Protein AF-A0A0S7YL04-F1 (afdb_monomer_lite)

Foldseek 3Di:
DDFDFDDDPPQDTDTDPDPDPVAFKDKDFDAWDKDDGDPKIKIWGRKMWIKHDHDAQAKIWIWIWTKIAIVVVPGIKTKGFPFTFIDGRVPPADTAFTWMWIADPQRWIWIWTHHPDFKIWTFTDGNNPPDGPDIDIDGPVVVVVVVVVD

Sequence (150 aa):
LDATVDALATGTVVTTITTEVSTGGGGTASRLLHFEEGYDFIQLTLFTLVFEETTPGGAFALSAQGTLESSLIGGTVTFLTTVPITGTDFDNNDPSAGQLRITGAANATILLVATPPNSVELQVDLDGDGNGDVTIPTTWAELQAAADIL

Radius of gyration: 16.56 Å; chains: 1; bounding box: 42×29×40 Å

Secondary structure (DSSP, 8-state):
-EEEEEE-SSS-EEEEEE---SSS-EEEEEEEEEEEETTEEEEEEEEEEEEEESSTTSEEEEEEEEEEEETTTTEEEEEEEEEEEEEE-TTTS---EEEEEEE-GGG-EEEEEEETTTEEEEEEESS-SSS--EEEEEEHHHHHHHHTT-

Structure (mmCIF, N/CA/C/O backbone):
data_AF-A0A0S7YL04-F1
#
_entry.id   AF-A0A0S7YL04-F1
#
loop_
_atom_site.group_PDB
_atom_site.id
_atom_site.type_symbol
_atom_site.label_atom_id
_atom_site.label_alt_id
_atom_site.label_comp_id
_atom_site.label_asym_id
_atom_site.label_entity_id
_atom_site.label_seq_id
_atom_site.pdbx_PDB_ins_code
_atom_site.Cartn_x
_atom_site.Cartn_y
_atom_site.Cartn_z
_atom_site.occupancy
_atom_site.B_iso_or_equiv
_atom_site.auth_seq_id
_atom_site.auth_comp_id
_atom_site.auth_asym_id
_atom_site.auth_atom_id
_atom_site.pdbx_PDB_model_num
ATOM 1 N N . LEU A 1 1 ? 16.682 -13.293 14.193 1.00 42.00 1 LEU A N 1
ATOM 2 C CA . LEU A 1 1 ? 15.707 -12.201 14.368 1.00 42.00 1 LEU A CA 1
ATOM 3 C C . LEU A 1 1 ? 16.256 -11.387 15.511 1.00 42.00 1 LEU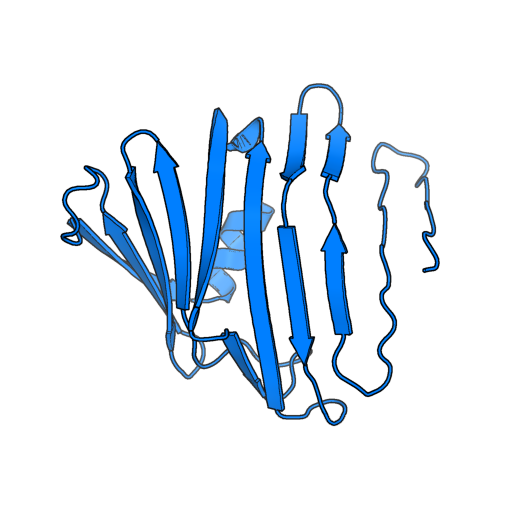 A C 1
ATOM 5 O O . LEU A 1 1 ? 16.030 -11.745 16.662 1.00 42.00 1 LEU A O 1
ATOM 9 N N . ASP A 1 2 ? 17.082 -10.409 15.176 1.00 37.69 2 ASP A N 1
ATOM 10 C CA . ASP A 1 2 ? 17.697 -9.559 16.183 1.00 37.69 2 ASP A CA 1
ATOM 11 C C . ASP A 1 2 ? 16.785 -8.349 16.333 1.00 37.69 2 ASP A C 1
ATOM 13 O O . ASP A 1 2 ? 16.627 -7.544 15.419 1.00 37.69 2 ASP A O 1
ATOM 17 N N . ALA A 1 3 ? 16.078 -8.308 17.458 1.00 39.53 3 ALA A N 1
ATOM 18 C CA . ALA A 1 3 ? 15.296 -7.154 17.857 1.00 39.53 3 ALA A CA 1
ATOM 19 C C . ALA A 1 3 ? 16.180 -6.322 18.784 1.00 39.53 3 ALA A C 1
ATOM 21 O O . ALA A 1 3 ? 16.415 -6.707 19.932 1.00 39.53 3 ALA A O 1
ATOM 22 N N . THR A 1 4 ? 16.690 -5.204 18.277 1.00 41.97 4 THR A N 1
ATOM 23 C CA . THR A 1 4 ? 17.397 -4.228 19.105 1.00 41.97 4 THR A CA 1
ATOM 24 C C . THR A 1 4 ? 16.386 -3.181 19.543 1.00 41.97 4 THR A C 1
ATOM 26 O O . THR A 1 4 ? 15.779 -2.510 18.712 1.00 41.97 4 THR A O 1
ATOM 29 N N . VAL A 1 5 ? 16.177 -3.075 20.854 1.00 46.16 5 VAL A N 1
ATOM 30 C CA . VAL A 1 5 ? 15.382 -2.003 21.456 1.00 46.16 5 VAL A CA 1
ATOM 31 C C . VAL A 1 5 ? 16.361 -0.912 21.871 1.00 46.16 5 VAL A C 1
ATOM 33 O O . VAL A 1 5 ? 17.055 -1.075 22.875 1.00 46.16 5 VAL A O 1
ATOM 36 N N . ASP A 1 6 ? 16.452 0.166 21.089 1.00 48.97 6 ASP A N 1
ATOM 37 C CA . ASP A 1 6 ? 17.202 1.354 21.499 1.00 48.97 6 ASP A CA 1
ATOM 38 C C . ASP A 1 6 ? 16.237 2.323 22.185 1.00 48.97 6 ASP A C 1
ATOM 40 O O . ASP A 1 6 ? 15.361 2.927 21.562 1.00 48.97 6 ASP A O 1
ATOM 44 N N . ALA A 1 7 ? 16.342 2.406 23.508 1.00 40.25 7 ALA A N 1
ATOM 45 C CA . ALA A 1 7 ? 15.616 3.392 24.287 1.00 40.25 7 ALA A CA 1
ATOM 46 C C . ALA A 1 7 ? 16.430 4.690 24.266 1.00 40.25 7 ALA A C 1
ATOM 48 O O . ALA A 1 7 ? 17.260 4.930 25.148 1.00 40.25 7 ALA A O 1
ATOM 49 N N . LEU A 1 8 ? 16.200 5.536 23.259 1.00 44.62 8 LEU A N 1
ATOM 50 C CA . LEU A 1 8 ? 16.733 6.893 23.282 1.00 44.62 8 LEU A CA 1
ATOM 51 C C . LEU A 1 8 ? 16.123 7.627 24.482 1.00 44.62 8 LEU A C 1
ATOM 53 O O . LEU A 1 8 ? 14.928 7.532 24.753 1.00 44.62 8 LEU A O 1
ATOM 57 N N . ALA A 1 9 ? 16.965 8.348 25.226 1.00 45.19 9 ALA A N 1
ATOM 58 C CA . ALA A 1 9 ? 16.674 8.922 26.546 1.00 45.19 9 ALA A CA 1
ATOM 59 C C . ALA A 1 9 ? 15.576 10.014 26.581 1.00 45.19 9 ALA A C 1
ATOM 61 O O . ALA A 1 9 ? 15.435 10.719 27.580 1.00 45.19 9 ALA A O 1
ATOM 62 N N . THR A 1 10 ? 14.775 10.139 25.526 1.00 48.25 10 THR A N 1
ATOM 63 C CA . THR A 1 10 ? 13.595 10.995 25.424 1.00 48.25 10 THR A CA 1
ATOM 64 C C . THR A 1 10 ? 12.559 10.322 24.516 1.00 48.25 10 THR A C 1
ATOM 66 O O . THR A 1 10 ? 12.581 10.506 23.305 1.00 48.25 10 THR A O 1
ATOM 69 N N . GLY A 1 11 ? 11.658 9.542 25.115 1.00 46.53 11 GLY A N 1
ATOM 70 C CA . GLY A 1 11 ? 10.303 9.281 24.604 1.00 46.53 11 GLY A CA 1
ATOM 71 C C . GLY A 1 11 ? 10.114 8.231 23.508 1.00 46.53 11 GLY A C 1
ATOM 72 O O . GLY A 1 11 ? 9.119 7.520 23.559 1.00 46.53 11 GLY A O 1
ATOM 73 N N . THR A 1 12 ? 11.040 8.069 22.565 1.00 40.28 12 THR A N 1
ATOM 74 C CA . THR A 1 12 ? 10.796 7.213 21.391 1.00 40.28 12 THR A CA 1
ATOM 75 C C . THR A 1 12 ? 11.486 5.857 21.528 1.00 40.28 12 THR A C 1
ATOM 77 O O . THR A 1 12 ? 12.715 5.770 21.544 1.00 40.28 12 THR A O 1
ATOM 80 N N . VAL A 1 13 ? 10.698 4.780 21.602 1.00 43.34 13 VAL A N 1
ATOM 81 C CA . VAL A 1 13 ? 11.209 3.409 21.466 1.00 43.34 13 VAL A CA 1
ATOM 82 C C . VAL A 1 13 ? 11.212 3.042 19.986 1.00 43.34 13 VAL A C 1
ATOM 84 O O . VAL A 1 13 ? 10.188 2.657 19.424 1.00 43.34 13 VAL A O 1
ATOM 87 N N . VAL A 1 14 ? 12.377 3.139 19.347 1.00 45.00 14 VAL A N 1
ATOM 88 C CA . VAL A 1 14 ? 12.563 2.642 17.980 1.00 45.00 14 VAL A CA 1
ATOM 89 C C . VAL A 1 14 ? 12.815 1.139 18.067 1.00 45.00 14 VAL A C 1
ATOM 91 O O . VAL A 1 14 ? 13.882 0.698 18.493 1.00 45.00 14 VAL A O 1
ATOM 94 N N . THR A 1 15 ? 11.818 0.334 17.694 1.00 43.88 15 THR A N 1
ATOM 95 C CA . THR A 1 15 ? 12.028 -1.107 17.495 1.00 43.88 15 THR A CA 1
ATOM 96 C C . THR A 1 15 ? 12.376 -1.341 16.035 1.00 43.88 15 THR A C 1
ATOM 98 O O . THR A 1 15 ? 11.494 -1.447 15.183 1.00 43.88 15 THR A O 1
ATOM 101 N N . THR A 1 16 ? 13.668 -1.446 15.746 1.00 44.47 16 THR A N 1
ATOM 102 C CA . THR A 1 16 ? 14.129 -1.893 14.432 1.00 44.47 16 THR A CA 1
ATOM 103 C C . THR A 1 16 ? 14.043 -3.416 14.396 1.00 44.47 16 THR A C 1
ATOM 105 O O . THR A 1 16 ? 14.873 -4.113 14.981 1.00 44.47 16 THR A O 1
ATOM 108 N N . ILE A 1 17 ? 13.017 -3.957 13.732 1.00 47.78 17 ILE A N 1
ATOM 109 C CA . ILE A 1 17 ? 13.002 -5.374 13.353 1.00 47.78 17 ILE A CA 1
ATOM 110 C C . ILE A 1 17 ? 13.818 -5.483 12.071 1.00 47.78 17 ILE A C 1
ATOM 112 O O . ILE A 1 17 ? 13.287 -5.377 10.967 1.00 47.78 17 ILE A O 1
ATOM 116 N N . THR A 1 18 ? 15.126 -5.672 12.215 1.00 42.75 18 THR A N 1
ATOM 117 C CA . THR A 1 18 ? 15.991 -5.916 11.065 1.00 42.75 18 THR A CA 1
ATOM 118 C C . THR A 1 18 ? 15.847 -7.380 10.658 1.00 42.75 18 THR A C 1
ATOM 120 O O . THR A 1 18 ? 16.424 -8.282 11.269 1.00 42.75 18 THR A O 1
ATOM 123 N N . THR A 1 19 ? 15.076 -7.652 9.606 1.00 45.41 19 THR A N 1
ATOM 124 C CA . THR A 1 19 ? 15.350 -8.829 8.777 1.00 45.41 19 THR A CA 1
ATOM 125 C C . THR A 1 19 ? 16.495 -8.453 7.854 1.00 45.41 19 THR A C 1
ATOM 127 O O . THR A 1 19 ? 16.263 -7.949 6.760 1.00 45.41 19 THR A O 1
ATOM 130 N N . GLU A 1 20 ? 17.738 -8.628 8.310 1.00 39.91 20 GLU A N 1
ATOM 131 C CA . GLU A 1 20 ? 18.881 -8.526 7.405 1.00 39.91 20 GLU A CA 1
ATOM 132 C C . GLU A 1 20 ? 18.706 -9.589 6.321 1.00 39.91 20 GLU A C 1
ATOM 134 O O . GLU A 1 20 ? 18.839 -10.786 6.585 1.00 39.91 20 GLU A O 1
ATOM 139 N N . VAL A 1 21 ? 18.412 -9.164 5.095 1.00 46.09 21 VAL A N 1
ATOM 140 C CA . VAL A 1 21 ? 18.646 -10.001 3.925 1.00 46.09 21 VAL A CA 1
ATOM 141 C C . VAL A 1 21 ? 19.659 -9.281 3.055 1.00 46.09 21 VAL A C 1
ATOM 143 O O . VAL A 1 21 ? 19.340 -8.586 2.105 1.00 46.09 21 VAL A O 1
ATOM 146 N N . SER A 1 22 ? 20.926 -9.423 3.454 1.00 46.84 22 SER A N 1
ATOM 147 C CA . SER A 1 22 ? 22.096 -8.827 2.795 1.00 46.84 22 SER A CA 1
ATOM 148 C C . SER A 1 22 ? 22.212 -9.204 1.309 1.00 46.84 22 SER A C 1
ATOM 150 O O . SER A 1 22 ? 22.930 -8.535 0.575 1.00 46.84 22 SER A O 1
ATOM 152 N N . THR A 1 23 ? 21.547 -10.278 0.880 1.00 43.78 23 THR A N 1
ATOM 153 C CA . THR A 1 23 ? 21.156 -10.614 -0.498 1.00 43.78 23 THR A CA 1
ATOM 154 C C . THR A 1 23 ? 20.190 -11.799 -0.412 1.00 43.78 23 THR A C 1
ATOM 156 O O . THR A 1 23 ? 20.505 -12.804 0.229 1.00 43.78 23 THR A O 1
ATOM 159 N N . GLY A 1 24 ? 19.008 -11.691 -1.018 1.00 51.06 24 GLY A N 1
ATOM 160 C CA . GLY A 1 24 ? 17.965 -12.720 -0.968 1.00 51.06 24 GLY A CA 1
ATOM 161 C C . GLY A 1 24 ? 16.602 -12.136 -0.602 1.00 51.06 24 GLY A C 1
ATOM 162 O O . GLY A 1 24 ? 16.506 -11.127 0.083 1.00 51.06 24 GLY A O 1
ATOM 163 N N . GLY A 1 25 ? 15.525 -12.751 -1.077 1.00 56.25 25 GLY A N 1
ATOM 164 C CA . GLY A 1 25 ? 14.184 -12.368 -0.645 1.00 56.25 25 GLY A CA 1
ATOM 165 C C . GLY A 1 25 ? 13.951 -12.692 0.831 1.00 56.25 25 GLY A C 1
ATOM 166 O O . GLY A 1 25 ? 14.430 -13.708 1.341 1.00 56.25 25 GLY A O 1
ATOM 167 N N . GLY A 1 26 ? 13.202 -11.830 1.511 1.00 59.72 26 GLY A N 1
ATOM 168 C CA . GLY A 1 26 ? 12.771 -11.981 2.892 1.00 59.72 26 GLY A CA 1
ATOM 169 C C . GLY A 1 26 ? 11.267 -11.792 3.012 1.00 59.72 26 GLY A C 1
ATOM 170 O O . GLY A 1 26 ? 10.699 -10.847 2.474 1.00 59.72 26 GLY A O 1
ATOM 171 N N . GLY A 1 27 ? 10.609 -12.687 3.742 1.00 58.16 27 GLY A N 1
ATOM 172 C CA . GLY A 1 27 ? 9.197 -12.562 4.083 1.00 58.16 27 GLY A CA 1
ATOM 173 C C . GLY A 1 27 ? 9.008 -12.643 5.590 1.00 58.16 27 GLY A C 1
ATOM 174 O O . GLY A 1 27 ? 9.549 -13.544 6.229 1.00 58.16 27 GLY A O 1
ATOM 175 N N . THR A 1 28 ? 8.219 -11.737 6.158 1.00 64.00 28 THR A N 1
ATOM 176 C CA . THR A 1 28 ? 7.748 -11.835 7.541 1.00 64.00 28 THR A CA 1
ATOM 177 C C . THR A 1 28 ? 6.236 -11.941 7.537 1.00 64.00 28 THR A C 1
ATOM 179 O O . THR A 1 28 ? 5.542 -11.041 7.070 1.00 64.00 28 THR A O 1
ATOM 182 N N . ALA A 1 29 ? 5.725 -13.031 8.101 1.00 61.09 29 ALA A N 1
ATOM 183 C CA . ALA A 1 29 ? 4.331 -13.146 8.499 1.00 61.09 29 ALA A CA 1
ATOM 184 C C . ALA A 1 29 ? 4.272 -13.109 10.027 1.00 61.09 29 ALA A C 1
ATOM 186 O O . ALA A 1 29 ? 4.950 -13.890 10.697 1.00 61.09 29 ALA A O 1
ATOM 187 N N . SER A 1 30 ? 3.483 -12.198 10.591 1.00 72.94 30 SER A N 1
ATOM 188 C CA . SER A 1 30 ? 3.301 -12.104 12.039 1.00 72.94 30 SER A CA 1
ATOM 189 C C . SER A 1 30 ? 1.861 -11.747 12.386 1.00 72.94 30 SER A C 1
ATOM 191 O O . SER A 1 30 ? 1.080 -11.244 11.578 1.00 72.94 30 SER A O 1
ATOM 193 N N . ARG A 1 31 ? 1.482 -12.083 13.619 1.00 71.44 31 ARG A N 1
ATOM 194 C CA . ARG A 1 31 ? 0.110 -11.950 14.106 1.00 71.44 31 ARG A CA 1
ATOM 195 C C . ARG A 1 31 ? -0.179 -10.567 14.679 1.00 71.44 31 ARG A C 1
ATOM 197 O O . ARG A 1 31 ? -1.321 -10.130 14.585 1.00 71.44 31 ARG A O 1
ATOM 204 N N . LEU A 1 32 ? 0.820 -9.924 15.280 1.00 80.88 32 LEU A N 1
ATOM 205 C CA . LEU A 1 32 ? 0.687 -8.639 15.959 1.00 80.88 32 LEU A CA 1
ATOM 206 C C . LEU A 1 32 ? 2.031 -7.907 15.950 1.00 80.88 32 LEU A C 1
ATOM 208 O O . LEU A 1 32 ? 3.057 -8.491 16.298 1.00 80.88 32 LEU A O 1
ATOM 212 N N . LEU A 1 33 ? 1.994 -6.632 15.596 1.00 83.00 33 LEU A N 1
ATOM 213 C CA . LEU A 1 33 ? 3.033 -5.642 15.828 1.00 83.00 33 LEU A CA 1
ATOM 214 C C . LEU A 1 33 ? 2.323 -4.412 16.394 1.00 83.00 33 LEU A C 1
ATOM 216 O O . LEU A 1 33 ? 1.340 -3.968 15.812 1.00 83.00 33 LEU A O 1
ATOM 220 N N . HIS A 1 34 ? 2.756 -3.910 17.543 1.00 81.62 34 HIS A N 1
ATOM 221 C CA . HIS A 1 34 ? 2.069 -2.831 18.247 1.00 81.62 34 HIS A CA 1
ATOM 222 C C . HIS A 1 34 ? 3.093 -1.817 18.746 1.00 81.62 34 HIS A C 1
ATOM 224 O O . HIS A 1 34 ? 4.074 -2.199 19.386 1.00 81.62 34 HIS A O 1
ATOM 230 N N . PHE A 1 35 ? 2.840 -0.552 18.443 1.00 80.44 35 PHE A N 1
ATOM 231 C CA . PHE A 1 35 ? 3.590 0.603 18.909 1.00 80.44 35 PHE A CA 1
ATOM 232 C C . PHE A 1 35 ? 2.620 1.541 19.620 1.00 80.44 35 PHE A C 1
ATOM 234 O O . PHE A 1 35 ? 1.515 1.767 19.129 1.00 80.44 35 PHE A O 1
ATOM 241 N N . GLU A 1 36 ? 3.042 2.082 20.755 1.00 81.50 36 GLU A N 1
ATOM 242 C CA . GLU A 1 36 ? 2.246 2.987 21.580 1.00 81.50 36 GLU A CA 1
ATOM 243 C C . GLU A 1 36 ? 3.152 4.104 22.106 1.00 81.50 36 GLU A C 1
ATOM 245 O O . GLU A 1 36 ? 4.243 3.836 22.617 1.00 81.50 36 GLU A O 1
ATOM 250 N N . GLU A 1 37 ? 2.693 5.346 21.988 1.00 77.00 37 GLU A N 1
ATOM 251 C CA . GLU A 1 37 ? 3.280 6.519 22.625 1.00 77.00 37 GLU A CA 1
ATOM 252 C C . GLU A 1 37 ? 2.166 7.327 23.304 1.00 77.00 37 GLU A C 1
ATOM 254 O O . GLU A 1 37 ? 1.333 7.969 22.666 1.00 77.00 37 GLU A O 1
ATOM 259 N N . GLY A 1 38 ? 2.129 7.301 24.637 1.00 82.88 38 GLY A N 1
ATOM 260 C CA . GLY A 1 38 ? 1.077 7.988 25.385 1.00 82.88 38 GLY A CA 1
ATOM 261 C C . GLY A 1 38 ? -0.303 7.376 25.128 1.00 82.88 38 GLY A C 1
ATOM 262 O O . GLY A 1 38 ? -0.564 6.273 25.588 1.00 82.88 38 GLY A O 1
ATOM 263 N N . TYR A 1 39 ? -1.193 8.119 24.462 1.00 80.06 39 TYR A N 1
ATOM 264 C CA . TYR A 1 39 ? -2.513 7.625 24.028 1.00 80.06 39 TYR A CA 1
ATOM 265 C C . TYR A 1 39 ? -2.550 7.258 22.543 1.00 80.06 39 TYR A C 1
ATOM 267 O O . TYR A 1 39 ? -3.562 6.734 22.071 1.00 80.06 39 TYR A O 1
ATOM 275 N N . ASP A 1 40 ? -1.477 7.560 21.814 1.00 84.12 40 ASP A N 1
ATOM 276 C CA . ASP A 1 40 ? -1.385 7.270 20.400 1.00 84.12 40 ASP A CA 1
ATOM 277 C C . ASP A 1 40 ? -0.827 5.880 20.176 1.00 84.12 40 ASP A C 1
ATOM 279 O O . ASP A 1 40 ? 0.092 5.433 20.863 1.00 84.12 40 ASP A O 1
ATOM 283 N N . PHE A 1 41 ? -1.407 5.178 19.210 1.00 83.75 41 PHE A N 1
ATOM 284 C CA . PHE A 1 41 ? -0.980 3.828 18.899 1.00 83.75 41 PHE A CA 1
ATOM 285 C C . PHE A 1 41 ? -1.091 3.513 17.413 1.00 83.75 41 PHE A C 1
ATOM 287 O O . PHE A 1 41 ? -1.899 4.079 16.669 1.00 83.75 41 PHE A O 1
ATOM 294 N N . ILE A 1 42 ? -0.271 2.550 17.004 1.00 85.62 42 ILE A N 1
ATOM 295 C CA . ILE A 1 42 ? -0.267 1.918 15.691 1.00 85.62 42 ILE A CA 1
ATOM 296 C C . ILE A 1 42 ? -0.165 0.417 15.924 1.00 85.62 42 ILE A C 1
ATOM 298 O O . ILE A 1 42 ? 0.767 -0.079 16.556 1.00 85.62 42 ILE A O 1
ATOM 302 N N . GLN A 1 43 ? -1.120 -0.328 15.390 1.00 89.50 43 GLN A N 1
ATOM 303 C CA . GLN A 1 43 ? -1.204 -1.767 15.541 1.00 89.50 43 GLN A CA 1
ATOM 304 C C . GLN A 1 43 ? -1.371 -2.434 14.178 1.00 89.50 43 GLN A C 1
ATOM 306 O O . GLN A 1 43 ? -2.372 -2.240 13.499 1.00 89.50 43 GLN A O 1
ATOM 311 N N . LEU A 1 44 ? -0.414 -3.279 13.804 1.00 90.56 44 LEU A N 1
ATOM 312 C CA . LEU A 1 44 ? -0.506 -4.189 12.670 1.00 90.56 44 LEU A CA 1
ATOM 313 C C . LEU A 1 44 ? -0.922 -5.581 13.149 1.00 90.56 44 LEU A C 1
ATOM 315 O O . LEU A 1 44 ? -0.282 -6.167 14.019 1.00 90.56 44 LEU A O 1
ATOM 319 N N . THR A 1 45 ? -1.952 -6.162 12.543 1.00 91.12 45 THR A N 1
ATOM 320 C CA . THR A 1 45 ? -2.381 -7.543 12.796 1.00 91.12 45 THR A CA 1
ATOM 321 C C . THR A 1 45 ? -2.546 -8.328 11.505 1.00 91.12 45 THR A C 1
ATOM 323 O O . THR A 1 45 ? -2.778 -7.758 10.438 1.00 91.12 45 THR A O 1
ATOM 326 N N . LEU A 1 46 ? -2.408 -9.657 11.617 1.00 90.12 46 LEU A N 1
ATOM 327 C CA . LEU A 1 46 ? -2.582 -10.611 10.509 1.00 90.12 46 LEU A CA 1
ATOM 328 C C . LEU A 1 46 ? -1.826 -10.193 9.240 1.00 90.12 46 LEU A C 1
ATOM 330 O O . LEU A 1 46 ? -2.366 -10.244 8.134 1.00 90.12 46 LEU A O 1
ATOM 334 N N . PHE A 1 47 ? -0.588 -9.735 9.414 1.00 90.69 47 PHE A N 1
ATOM 335 C CA . PHE A 1 47 ? 0.157 -9.110 8.338 1.00 90.69 47 PHE A CA 1
ATOM 336 C C . PHE A 1 47 ? 1.169 -10.061 7.713 1.00 90.69 47 PHE A C 1
ATOM 338 O O . PHE A 1 47 ? 1.677 -10.997 8.336 1.00 90.69 47 PHE A O 1
ATOM 345 N N . THR A 1 48 ? 1.466 -9.806 6.449 1.00 88.06 48 THR A N 1
ATOM 346 C CA . THR A 1 48 ? 2.544 -10.439 5.701 1.00 88.06 48 THR A CA 1
ATOM 347 C C . THR A 1 48 ? 3.225 -9.371 4.864 1.00 88.06 48 THR A C 1
ATOM 349 O O . THR A 1 48 ? 2.562 -8.671 4.105 1.00 88.06 48 THR A O 1
ATOM 352 N N . LEU A 1 49 ? 4.538 -9.249 5.020 1.00 88.56 49 LEU A N 1
ATOM 353 C CA . LEU A 1 49 ? 5.396 -8.380 4.226 1.00 88.56 49 LEU A CA 1
ATOM 354 C C . LEU A 1 49 ? 6.429 -9.266 3.541 1.00 88.56 49 LEU A C 1
ATOM 356 O O . LEU A 1 49 ? 7.116 -10.032 4.215 1.00 88.56 49 LEU A O 1
ATOM 360 N N . VAL A 1 50 ? 6.517 -9.188 2.220 1.00 87.44 50 VAL A N 1
ATOM 361 C CA . VAL A 1 50 ? 7.476 -9.927 1.400 1.00 87.44 50 VAL A CA 1
ATOM 362 C C . VAL A 1 50 ? 8.240 -8.921 0.567 1.00 87.44 50 VAL A C 1
ATOM 364 O O . VAL A 1 50 ? 7.644 -8.217 -0.243 1.00 87.44 50 VAL A O 1
ATOM 367 N N . PHE A 1 51 ? 9.546 -8.860 0.779 1.00 87.88 51 PHE A N 1
ATOM 368 C CA . PHE A 1 51 ? 10.462 -8.033 0.017 1.00 87.88 51 PHE A CA 1
ATOM 369 C C . PHE A 1 51 ? 11.478 -8.924 -0.687 1.00 87.88 51 PHE A C 1
ATOM 371 O O . PHE A 1 51 ? 12.076 -9.811 -0.077 1.00 87.88 51 PHE A O 1
ATOM 378 N N . GLU A 1 52 ? 11.681 -8.689 -1.973 1.00 87.38 52 GLU A N 1
ATOM 379 C CA . GLU A 1 52 ? 12.614 -9.435 -2.801 1.00 87.38 52 GLU A CA 1
ATOM 380 C C . GLU A 1 52 ? 13.544 -8.470 -3.524 1.00 87.38 52 GLU A C 1
ATOM 382 O O . GLU A 1 52 ? 13.100 -7.691 -4.361 1.00 87.38 52 GLU A O 1
ATOM 387 N N . GLU A 1 53 ? 14.840 -8.567 -3.237 1.00 86.81 53 GLU A N 1
ATOM 388 C CA . GLU A 1 53 ? 15.905 -7.936 -4.012 1.00 86.81 53 GLU A CA 1
ATOM 389 C C . GLU A 1 53 ? 17.000 -8.980 -4.260 1.00 86.81 53 GLU A C 1
ATOM 391 O O . GLU A 1 53 ? 17.506 -9.635 -3.342 1.00 86.81 53 GLU A O 1
ATOM 396 N N . THR A 1 54 ? 17.349 -9.189 -5.530 1.00 75.38 54 THR A N 1
ATOM 397 C CA . THR A 1 54 ? 18.290 -10.254 -5.912 1.00 75.38 54 THR A CA 1
ATOM 398 C C . THR A 1 54 ? 19.751 -9.825 -5.828 1.00 75.38 54 THR A C 1
ATOM 400 O O . THR A 1 54 ? 20.634 -10.668 -5.691 1.00 75.38 54 THR A O 1
ATOM 403 N N . THR A 1 55 ? 20.015 -8.525 -5.943 1.00 82.50 55 THR A N 1
ATOM 404 C CA . THR A 1 55 ? 21.352 -7.920 -5.910 1.00 82.50 55 THR A CA 1
ATOM 405 C C . THR A 1 55 ? 21.229 -6.489 -5.398 1.00 82.50 55 THR A C 1
ATOM 407 O O . THR A 1 55 ? 20.303 -5.828 -5.859 1.00 82.50 55 THR A O 1
ATOM 410 N N . PRO A 1 56 ? 22.155 -5.981 -4.568 1.00 81.31 56 PRO A N 1
ATOM 411 C CA . PRO A 1 56 ? 22.078 -4.612 -4.059 1.00 81.31 56 PRO A CA 1
ATOM 412 C C . PRO A 1 56 ? 22.039 -3.582 -5.193 1.00 81.31 56 PRO A C 1
ATOM 414 O O . PRO A 1 56 ? 22.845 -3.667 -6.127 1.00 81.31 56 PRO A O 1
ATOM 417 N N . GLY A 1 57 ? 21.104 -2.635 -5.122 1.00 83.00 57 GLY A N 1
ATOM 418 C CA . GLY A 1 57 ? 20.872 -1.639 -6.174 1.00 83.00 57 GLY A CA 1
ATOM 419 C C . GLY A 1 57 ? 20.142 -2.211 -7.399 1.00 83.00 57 GLY A C 1
ATOM 420 O O . GLY A 1 57 ? 20.112 -1.597 -8.466 1.00 83.00 57 GLY A O 1
ATOM 421 N N . GLY A 1 58 ? 19.610 -3.429 -7.283 1.00 88.19 58 GLY A N 1
ATOM 422 C CA . GLY A 1 58 ? 18.982 -4.178 -8.364 1.00 88.19 58 GLY A CA 1
ATOM 423 C C . GLY A 1 58 ? 17.487 -3.909 -8.489 1.00 88.19 58 GLY A C 1
ATOM 424 O O . GLY A 1 58 ? 16.938 -2.984 -7.898 1.00 88.19 58 GLY A O 1
ATOM 425 N N . ALA A 1 59 ? 16.803 -4.734 -9.282 1.00 92.44 59 ALA A N 1
ATOM 426 C CA . ALA A 1 59 ? 15.346 -4.732 -9.281 1.00 92.44 59 ALA A CA 1
ATOM 427 C C . ALA A 1 59 ? 14.823 -5.274 -7.944 1.00 92.44 59 ALA A C 1
ATOM 429 O O . ALA A 1 59 ? 15.357 -6.263 -7.431 1.00 92.44 59 ALA A O 1
ATOM 430 N N . PHE A 1 60 ? 13.761 -4.658 -7.431 1.00 92.25 60 PHE A N 1
ATOM 431 C CA . PHE A 1 60 ? 13.085 -5.106 -6.220 1.00 92.25 60 PHE A CA 1
ATOM 432 C C . PHE A 1 60 ? 11.593 -5.355 -6.456 1.00 92.25 60 PHE A C 1
ATOM 434 O O . PHE A 1 60 ? 10.986 -4.784 -7.368 1.00 92.25 60 PHE A O 1
ATOM 441 N N . ALA A 1 61 ? 11.001 -6.178 -5.593 1.00 93.19 61 ALA A N 1
ATOM 442 C CA . ALA A 1 61 ? 9.563 -6.370 -5.478 1.00 93.19 61 ALA A CA 1
ATOM 443 C C . ALA A 1 61 ? 9.133 -6.380 -4.005 1.00 93.19 61 ALA A C 1
ATOM 445 O O . ALA A 1 61 ? 9.753 -7.031 -3.170 1.00 93.19 61 ALA A O 1
ATOM 446 N N . LEU A 1 62 ? 8.042 -5.687 -3.693 1.00 92.81 62 LEU A N 1
ATOM 447 C CA . LEU A 1 62 ? 7.425 -5.624 -2.374 1.00 92.81 62 LEU A CA 1
ATOM 448 C C . LEU A 1 62 ? 5.956 -6.036 -2.483 1.00 92.81 62 LEU A C 1
ATOM 450 O O . LEU A 1 62 ? 5.191 -5.487 -3.275 1.00 92.81 62 LEU A O 1
ATOM 454 N N . SER A 1 63 ? 5.549 -6.991 -1.656 1.00 93.56 63 SER A N 1
ATOM 455 C CA . SER A 1 63 ? 4.154 -7.370 -1.448 1.00 93.56 63 SER A CA 1
ATOM 456 C C . SER A 1 63 ? 3.813 -7.258 0.027 1.00 93.56 63 SER A C 1
ATOM 458 O O . SER A 1 63 ? 4.539 -7.761 0.881 1.00 93.56 63 SER A O 1
ATOM 460 N N . ALA A 1 64 ? 2.701 -6.606 0.333 1.00 92.25 64 ALA A N 1
ATOM 461 C CA . ALA A 1 64 ? 2.270 -6.342 1.690 1.00 92.25 64 ALA A CA 1
ATOM 462 C C . ALA A 1 64 ? 0.776 -6.633 1.835 1.00 92.25 64 ALA A C 1
ATOM 464 O O . ALA A 1 64 ? -0.030 -6.290 0.973 1.00 92.25 64 ALA A O 1
ATOM 465 N N . GLN A 1 65 ? 0.389 -7.248 2.943 1.00 95.81 65 GLN A N 1
ATOM 466 C CA . GLN A 1 65 ? -1.005 -7.346 3.349 1.00 95.81 65 GLN A CA 1
ATOM 467 C C . GLN A 1 65 ? -1.123 -7.304 4.864 1.00 95.81 65 GLN A C 1
ATOM 469 O O . GLN A 1 65 ? -0.198 -7.714 5.565 1.00 95.81 65 GLN A O 1
ATOM 474 N N . GLY A 1 66 ? -2.263 -6.858 5.373 1.00 94.56 66 GLY A N 1
ATOM 475 C CA . GLY A 1 66 ? -2.528 -6.870 6.803 1.00 94.56 66 GLY A CA 1
ATOM 476 C C . GLY A 1 66 ? -3.672 -5.961 7.206 1.00 94.56 66 GLY A C 1
ATOM 477 O O . GLY A 1 66 ? -4.373 -5.385 6.375 1.00 94.56 66 GLY A O 1
ATOM 478 N N . THR A 1 67 ? -3.857 -5.858 8.514 1.00 95.25 67 THR A N 1
ATOM 479 C CA . THR A 1 67 ? -4.802 -4.940 9.146 1.00 95.25 67 THR A CA 1
ATOM 480 C C . THR A 1 67 ? -4.017 -3.937 9.978 1.00 95.25 67 THR A C 1
ATOM 482 O O . THR A 1 67 ? -3.208 -4.346 10.806 1.00 95.25 67 THR A O 1
ATOM 485 N N . LEU A 1 68 ? -4.246 -2.649 9.749 1.00 94.06 68 LEU A N 1
ATOM 486 C CA . LEU A 1 68 ? -3.694 -1.534 10.506 1.00 94.06 68 LEU A CA 1
ATOM 487 C C . LEU A 1 68 ? -4.815 -0.905 11.334 1.00 94.06 68 LEU A C 1
ATOM 489 O O . LEU A 1 68 ? -5.855 -0.534 10.802 1.00 94.06 68 LEU A O 1
ATOM 493 N N . GLU A 1 69 ? -4.588 -0.747 12.626 1.00 93.31 69 GLU A N 1
ATOM 494 C CA . GLU A 1 69 ? -5.420 0.043 13.523 1.00 93.31 69 GLU A CA 1
ATOM 495 C C . GLU A 1 69 ? -4.563 1.162 14.103 1.00 93.31 69 GLU A C 1
ATOM 497 O O . GLU A 1 69 ? -3.421 0.923 14.496 1.00 93.31 69 GLU A O 1
ATOM 502 N N . SER A 1 70 ? -5.077 2.387 14.126 1.00 88.69 70 SER A N 1
ATOM 503 C CA . SER A 1 70 ? -4.337 3.508 14.697 1.00 88.69 70 SER A CA 1
ATOM 504 C C . SER A 1 70 ? -5.263 4.586 15.243 1.00 88.69 70 SER A C 1
ATOM 506 O O . SER A 1 70 ? -6.323 4.859 14.670 1.00 88.69 70 SER A O 1
ATOM 508 N N . SER A 1 71 ? -4.828 5.231 16.329 1.00 88.06 71 SER A N 1
ATOM 509 C CA . SER A 1 71 ? -5.465 6.440 16.859 1.00 88.06 71 SER A CA 1
ATOM 510 C C . SER A 1 71 ? -5.464 7.589 15.842 1.00 88.06 71 SER A C 1
ATOM 512 O O . SER A 1 71 ? -6.441 8.334 15.787 1.00 88.06 71 SER A O 1
ATOM 514 N N . LEU A 1 72 ? -4.441 7.683 14.981 1.00 84.44 72 LEU A N 1
ATOM 515 C CA . LEU A 1 72 ? -4.267 8.753 13.986 1.00 84.44 72 LEU A CA 1
ATOM 516 C C . LEU A 1 72 ? -5.344 8.740 12.897 1.00 84.44 72 LEU A C 1
ATOM 518 O O . LEU A 1 72 ? -5.811 9.787 12.457 1.00 84.44 72 LEU A O 1
ATOM 522 N N . ILE A 1 73 ? -5.766 7.546 12.479 1.00 84.88 73 ILE A N 1
ATOM 523 C CA . ILE A 1 73 ? -6.846 7.368 11.496 1.00 84.88 73 ILE A CA 1
ATOM 524 C C . ILE A 1 73 ? -8.206 7.132 12.168 1.00 84.88 73 ILE A C 1
ATOM 526 O O . ILE A 1 73 ? -9.216 6.977 11.484 1.00 84.88 73 ILE A O 1
ATOM 530 N N . GLY A 1 74 ? -8.238 7.087 13.505 1.00 83.69 74 GLY A N 1
ATOM 531 C CA . GLY A 1 74 ? -9.452 6.898 14.297 1.00 83.69 74 GLY A CA 1
ATOM 532 C C . GLY A 1 74 ? -10.152 5.556 14.068 1.00 83.69 74 GLY A C 1
ATOM 533 O O . GLY A 1 74 ? -11.366 5.468 14.256 1.00 83.69 74 GLY A O 1
ATOM 534 N N . GLY A 1 75 ? -9.429 4.519 13.636 1.00 89.62 75 GLY A N 1
ATOM 535 C CA . GLY A 1 75 ? -10.046 3.239 13.306 1.00 89.62 75 GLY A CA 1
ATOM 536 C C . GLY A 1 75 ? -9.112 2.215 12.679 1.00 89.62 75 GLY A C 1
ATOM 537 O O . GLY A 1 75 ? -7.894 2.249 12.854 1.00 89.62 75 GLY A O 1
ATOM 538 N N . THR A 1 76 ? -9.724 1.278 11.957 1.00 94.12 76 THR A N 1
ATOM 539 C CA . THR A 1 76 ? -9.054 0.138 11.333 1.00 94.12 76 THR A CA 1
ATOM 540 C C . THR A 1 76 ? -9.163 0.210 9.816 1.00 94.12 76 THR A C 1
ATOM 542 O O . THR A 1 76 ? -10.238 0.466 9.272 1.00 94.12 76 THR A O 1
ATOM 545 N N . VAL A 1 77 ? -8.062 -0.089 9.137 1.00 96.44 77 VAL A N 1
ATOM 546 C CA . VAL A 1 77 ? -8.000 -0.302 7.693 1.00 96.44 77 VAL A CA 1
ATOM 547 C C . VAL A 1 77 ? -7.327 -1.636 7.397 1.00 96.44 77 VAL A C 1
ATOM 549 O O . VAL A 1 77 ? -6.442 -2.083 8.126 1.00 96.44 77 VAL A O 1
ATOM 552 N N . THR A 1 78 ? -7.710 -2.281 6.305 1.00 97.19 78 THR A N 1
ATOM 553 C CA . THR A 1 78 ? -6.934 -3.384 5.730 1.00 97.19 78 THR A CA 1
ATOM 554 C C . THR A 1 78 ? -6.146 -2.884 4.539 1.00 97.19 78 THR A C 1
ATOM 556 O O . THR A 1 78 ? -6.652 -2.070 3.771 1.00 97.19 78 THR A O 1
ATOM 559 N N . PHE A 1 79 ? -4.941 -3.401 4.346 1.00 96.75 79 PHE A N 1
ATOM 560 C CA . PHE A 1 7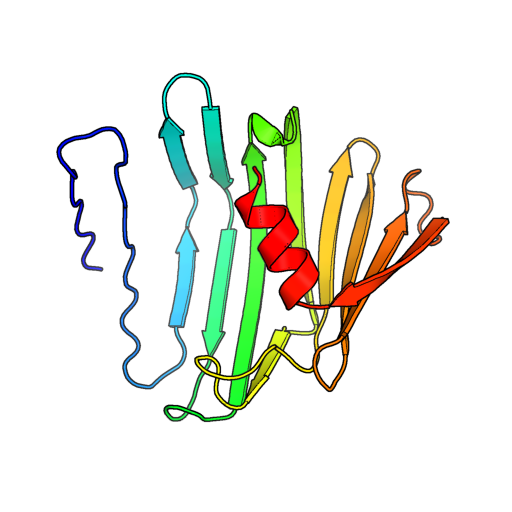9 ? -4.128 -3.112 3.174 1.00 96.75 79 PHE A CA 1
ATOM 561 C C . PHE A 1 79 ? -3.753 -4.409 2.459 1.00 96.75 79 PHE A C 1
ATOM 563 O O . PHE A 1 79 ? -3.571 -5.451 3.092 1.00 96.75 79 PHE A O 1
ATOM 570 N N . LEU A 1 80 ? -3.667 -4.344 1.134 1.00 97.44 80 LEU A N 1
ATOM 571 C CA . LEU A 1 80 ? -3.295 -5.452 0.265 1.00 97.44 80 LEU A CA 1
ATOM 572 C C . LEU A 1 80 ? -2.622 -4.917 -0.995 1.00 97.44 80 LEU A C 1
ATOM 574 O O . LEU A 1 80 ? -3.210 -4.152 -1.759 1.00 97.44 80 LEU A O 1
ATOM 578 N N . THR A 1 81 ? -1.410 -5.378 -1.259 1.00 97.81 81 THR A N 1
ATOM 579 C CA . THR A 1 81 ? -0.751 -5.198 -2.545 1.00 97.81 81 THR A CA 1
ATOM 580 C C . THR A 1 81 ? -1.446 -6.079 -3.585 1.00 97.81 81 THR A C 1
ATOM 582 O O . THR A 1 81 ? -1.312 -7.300 -3.561 1.00 97.81 81 THR A O 1
ATOM 585 N N . THR A 1 82 ? -2.225 -5.474 -4.485 1.00 97.50 82 THR A N 1
ATOM 586 C CA . THR A 1 82 ? -2.950 -6.194 -5.551 1.00 97.50 82 THR A CA 1
ATOM 587 C C . THR A 1 82 ? -2.053 -6.505 -6.745 1.00 97.50 82 THR A C 1
ATOM 589 O O . THR A 1 82 ? -2.282 -7.483 -7.453 1.00 97.50 82 THR A O 1
ATOM 592 N N . VAL A 1 83 ? -1.014 -5.692 -6.944 1.00 97.75 83 VAL A N 1
ATOM 593 C CA . VAL A 1 83 ? 0.096 -5.925 -7.873 1.00 97.75 83 VAL A CA 1
ATOM 594 C C . VAL A 1 83 ? 1.376 -5.559 -7.125 1.00 97.75 83 VAL A C 1
ATOM 596 O O . VAL A 1 83 ? 1.421 -4.439 -6.613 1.00 97.75 83 VAL A O 1
ATOM 599 N N . PRO A 1 84 ? 2.392 -6.441 -7.039 1.00 96.75 84 PRO A N 1
ATOM 600 C CA . PRO A 1 84 ? 3.634 -6.150 -6.324 1.00 96.75 84 PRO A CA 1
ATOM 601 C C . PRO A 1 84 ? 4.190 -4.765 -6.660 1.00 96.75 84 PRO A C 1
ATOM 603 O O . PRO A 1 84 ? 4.216 -4.375 -7.828 1.00 96.75 84 PRO A O 1
ATOM 606 N N . ILE A 1 85 ? 4.614 -4.030 -5.635 1.00 96.75 85 ILE A N 1
ATOM 607 C CA . ILE A 1 85 ? 5.303 -2.751 -5.793 1.00 96.75 85 ILE A CA 1
ATOM 608 C C . ILE A 1 85 ? 6.722 -3.052 -6.263 1.00 96.75 85 ILE A C 1
ATOM 610 O O . ILE A 1 85 ? 7.453 -3.765 -5.583 1.00 96.75 85 ILE A O 1
ATOM 614 N N . THR A 1 86 ? 7.112 -2.547 -7.428 1.00 96.00 86 THR A N 1
ATOM 615 C CA . THR A 1 86 ? 8.402 -2.861 -8.052 1.00 96.00 86 THR A CA 1
ATOM 616 C C . THR A 1 86 ? 9.147 -1.606 -8.464 1.00 96.00 86 THR A C 1
ATOM 618 O O . THR A 1 86 ? 8.539 -0.603 -8.842 1.00 96.00 86 THR A O 1
ATOM 621 N N . GLY A 1 87 ? 10.470 -1.698 -8.478 1.00 94.50 87 GLY A N 1
ATOM 622 C CA . GLY A 1 87 ? 11.353 -0.642 -8.950 1.00 94.50 87 GLY A CA 1
ATOM 623 C C . GLY A 1 87 ? 12.779 -1.148 -9.127 1.00 94.50 87 GLY A C 1
ATOM 624 O O . GLY A 1 87 ? 13.023 -2.355 -9.186 1.00 94.50 87 GLY A O 1
ATOM 625 N N . THR A 1 88 ? 13.716 -0.213 -9.228 1.00 93.50 88 THR A N 1
ATOM 626 C CA . THR A 1 88 ? 15.155 -0.486 -9.320 1.00 93.50 88 THR A CA 1
ATOM 627 C C . THR A 1 88 ? 15.887 0.347 -8.298 1.00 93.50 88 THR A C 1
ATOM 629 O O . THR A 1 88 ? 15.567 1.522 -8.190 1.00 93.50 88 THR A O 1
ATOM 632 N N . ASP A 1 89 ? 16.901 -0.211 -7.649 1.00 90.44 89 ASP A N 1
ATOM 633 C CA . ASP A 1 89 ? 17.714 0.481 -6.652 1.00 90.44 89 ASP A CA 1
ATOM 634 C C . ASP A 1 89 ? 16.838 1.089 -5.545 1.00 90.44 89 ASP A C 1
ATOM 636 O O . ASP A 1 89 ? 16.591 2.294 -5.512 1.00 90.44 89 ASP A O 1
ATOM 640 N N . PHE A 1 90 ? 16.308 0.206 -4.686 1.00 85.75 90 PHE A N 1
ATOM 641 C CA . PHE A 1 90 ? 15.335 0.525 -3.630 1.00 85.75 90 PHE A CA 1
ATOM 642 C C . PHE A 1 90 ? 15.784 1.672 -2.714 1.00 85.75 90 PHE A C 1
ATOM 644 O O . PHE A 1 90 ? 14.952 2.444 -2.248 1.00 85.75 90 PHE A O 1
ATOM 651 N N . ASP A 1 91 ? 17.092 1.799 -2.488 1.00 84.69 91 ASP A N 1
ATOM 652 C CA . ASP A 1 91 ? 17.658 2.825 -1.613 1.00 84.69 91 ASP A CA 1
ATOM 653 C C . ASP A 1 91 ? 17.684 4.219 -2.259 1.00 84.69 91 ASP A C 1
ATOM 655 O O . ASP A 1 91 ? 17.752 5.223 -1.550 1.00 84.69 91 ASP A O 1
ATOM 659 N N . ASN A 1 92 ? 17.663 4.300 -3.595 1.00 88.06 92 ASN A N 1
ATOM 660 C CA . ASN A 1 92 ? 17.888 5.552 -4.324 1.00 88.06 92 ASN A CA 1
ATOM 661 C C . ASN A 1 92 ? 16.724 5.982 -5.220 1.00 88.06 92 ASN A C 1
ATOM 663 O O . ASN A 1 92 ? 16.653 7.162 -5.569 1.00 88.06 92 ASN A O 1
ATOM 667 N N . ASN A 1 93 ? 15.834 5.069 -5.614 1.00 91.69 93 ASN A N 1
ATOM 668 C CA . ASN A 1 93 ? 14.711 5.395 -6.484 1.00 91.69 93 ASN A CA 1
ATOM 669 C C . ASN A 1 93 ? 13.370 5.003 -5.879 1.00 91.69 93 ASN A C 1
ATOM 671 O O . ASN A 1 93 ? 13.200 3.948 -5.269 1.00 91.69 93 ASN A O 1
ATOM 675 N N . ASP A 1 94 ? 12.381 5.822 -6.207 1.00 94.62 94 ASP A N 1
ATOM 676 C CA . ASP A 1 94 ? 10.989 5.512 -5.961 1.00 94.62 94 ASP A CA 1
ATOM 677 C C . ASP A 1 94 ? 10.521 4.277 -6.757 1.00 94.62 94 ASP A C 1
ATOM 679 O O . ASP A 1 94 ? 10.998 4.017 -7.874 1.00 94.62 94 ASP A O 1
ATOM 683 N N . PRO A 1 95 ? 9.524 3.531 -6.248 1.00 95.25 95 PRO A N 1
ATOM 684 C CA . PRO A 1 95 ? 8.893 2.478 -7.023 1.00 95.25 95 PRO A CA 1
ATOM 685 C C . PRO A 1 95 ? 8.267 3.011 -8.314 1.00 95.25 95 PRO A C 1
ATOM 687 O O . PRO A 1 95 ? 7.593 4.045 -8.343 1.00 95.25 95 PRO A O 1
ATOM 690 N N . SER A 1 96 ? 8.447 2.251 -9.390 1.00 96.06 96 SER A N 1
ATOM 691 C CA . SER A 1 96 ? 8.013 2.626 -10.734 1.00 96.06 96 SER A CA 1
ATOM 692 C C . SER A 1 96 ? 6.755 1.893 -11.192 1.00 96.06 96 SER A C 1
ATOM 694 O O . SER A 1 96 ? 6.154 2.297 -12.184 1.00 96.06 96 SER A O 1
ATOM 696 N N . ALA A 1 97 ? 6.337 0.831 -10.498 1.00 97.25 97 ALA A N 1
ATOM 697 C CA . ALA A 1 97 ? 5.098 0.122 -10.798 1.00 97.25 97 ALA A CA 1
ATOM 698 C C . ALA A 1 97 ? 4.518 -0.578 -9.564 1.00 97.25 97 ALA A C 1
ATOM 700 O O . ALA A 1 97 ? 5.202 -0.776 -8.561 1.00 97.25 97 ALA A O 1
ATOM 701 N N . GLY A 1 98 ? 3.252 -0.976 -9.671 1.00 97.75 98 GLY A N 1
ATOM 702 C CA . GLY A 1 98 ? 2.543 -1.766 -8.669 1.00 97.75 98 GLY A CA 1
ATOM 703 C C . GLY A 1 98 ? 1.315 -1.063 -8.109 1.00 97.75 98 GLY A C 1
ATOM 704 O O . GLY A 1 98 ? 0.999 0.071 -8.475 1.00 97.75 98 GLY A O 1
ATOM 705 N N . GLN A 1 99 ? 0.583 -1.780 -7.260 1.00 98.19 99 GLN A N 1
ATOM 706 C CA . GLN A 1 99 ? -0.690 -1.327 -6.718 1.00 98.19 99 GLN A CA 1
ATOM 707 C C . GLN A 1 99 ? -0.879 -1.756 -5.268 1.00 98.19 99 GLN A C 1
ATOM 709 O O . GLN A 1 99 ? -0.736 -2.935 -4.935 1.00 98.19 99 GLN A O 1
ATOM 714 N N . LEU A 1 100 ? -1.289 -0.811 -4.426 1.00 97.88 100 LEU A N 1
ATOM 715 C CA . LEU A 1 100 ? -1.676 -1.052 -3.041 1.00 97.88 100 LEU A CA 1
ATOM 716 C C . LEU A 1 100 ? -3.120 -0.601 -2.839 1.00 97.88 100 LEU A C 1
ATOM 718 O O . LEU A 1 100 ? -3.444 0.569 -3.016 1.00 97.88 100 LEU A O 1
ATOM 722 N N . ARG A 1 101 ? -3.986 -1.530 -2.439 1.00 97.81 101 ARG A N 1
ATOM 723 C CA . ARG A 1 101 ? -5.359 -1.238 -2.037 1.00 97.81 101 ARG A CA 1
ATOM 724 C C . ARG A 1 101 ? -5.431 -1.120 -0.524 1.00 97.81 101 ARG A C 1
ATOM 726 O O . ARG A 1 101 ? -5.021 -2.033 0.186 1.00 97.81 101 ARG A O 1
ATOM 733 N N . ILE A 1 102 ? -6.005 -0.026 -0.052 1.00 97.00 102 ILE A N 1
ATOM 734 C CA . ILE A 1 102 ? -6.374 0.206 1.340 1.00 97.00 102 ILE A CA 1
ATOM 735 C C . ILE A 1 102 ? -7.899 0.216 1.398 1.00 97.00 102 ILE A C 1
ATOM 737 O O . ILE A 1 102 ? -8.541 0.849 0.565 1.00 97.00 102 ILE A O 1
ATOM 741 N N . THR A 1 103 ? -8.480 -0.492 2.357 1.00 97.19 103 THR A N 1
ATOM 742 C CA . THR A 1 103 ? -9.928 -0.565 2.570 1.00 97.19 103 THR A CA 1
ATOM 743 C C . THR A 1 103 ? -10.237 -0.178 4.005 1.00 97.19 103 THR A C 1
ATOM 745 O O . THR A 1 103 ? -9.697 -0.772 4.938 1.00 97.19 103 THR A O 1
ATOM 748 N N . GLY A 1 104 ? -11.082 0.834 4.170 1.00 95.12 104 GLY A N 1
ATOM 749 C CA . GLY A 1 104 ? -11.523 1.343 5.460 1.00 95.12 104 GLY A CA 1
ATOM 750 C C . GLY A 1 104 ? -12.976 0.997 5.770 1.00 95.12 104 GLY A C 1
ATOM 751 O O . GLY A 1 104 ? -13.539 0.013 5.283 1.00 95.12 104 GLY A O 1
ATOM 752 N N . ALA A 1 105 ? -13.589 1.827 6.613 1.00 92.56 105 ALA A N 1
ATOM 753 C CA . ALA A 1 105 ? -14.992 1.696 6.983 1.00 92.56 105 ALA A CA 1
ATOM 754 C C . ALA A 1 105 ? -15.920 1.815 5.761 1.00 92.56 105 ALA A C 1
ATOM 756 O O . ALA A 1 105 ? -15.585 2.459 4.771 1.00 92.56 105 ALA A O 1
ATOM 757 N N . ALA A 1 106 ? -17.099 1.190 5.846 1.00 92.62 106 ALA A N 1
ATOM 758 C CA . ALA A 1 106 ? -18.111 1.182 4.782 1.00 92.62 106 ALA A CA 1
ATOM 759 C C . ALA A 1 106 ? -17.615 0.670 3.410 1.00 92.62 106 ALA A C 1
ATOM 761 O O . ALA A 1 106 ? -18.256 0.926 2.402 1.00 92.62 106 ALA A O 1
ATOM 762 N N . ASN A 1 107 ? -16.519 -0.099 3.381 1.00 93.62 107 ASN A N 1
ATOM 763 C CA . ASN A 1 107 ? -15.830 -0.537 2.161 1.00 93.62 107 ASN A CA 1
ATOM 764 C C . ASN A 1 107 ? -15.239 0.600 1.317 1.00 93.62 107 ASN A C 1
ATOM 766 O O . ASN A 1 107 ? -14.871 0.346 0.174 1.00 93.62 107 ASN A O 1
ATOM 770 N N . ALA A 1 108 ? -15.070 1.801 1.878 1.00 95.81 108 ALA A N 1
ATOM 771 C CA . ALA A 1 108 ? -14.324 2.860 1.216 1.00 95.81 108 ALA A CA 1
ATOM 772 C C . ALA A 1 108 ? -12.906 2.368 0.893 1.00 95.81 108 ALA A C 1
ATOM 774 O O . ALA A 1 108 ? -12.259 1.724 1.732 1.00 95.81 108 ALA A O 1
ATOM 775 N N . THR A 1 109 ? -12.413 2.649 -0.311 1.00 97.19 109 THR A N 1
ATOM 776 C CA . THR A 1 109 ? -11.093 2.212 -0.756 1.00 97.19 109 THR A CA 1
ATOM 777 C C . THR A 1 109 ? -10.225 3.341 -1.278 1.00 97.19 109 THR A C 1
ATOM 779 O O . THR A 1 109 ? -10.692 4.310 -1.864 1.00 97.19 109 THR A O 1
ATOM 782 N N . ILE A 1 110 ? -8.920 3.186 -1.073 1.00 96.88 110 ILE A N 1
ATOM 783 C CA . ILE A 1 110 ? -7.885 3.945 -1.764 1.00 96.88 110 ILE A CA 1
ATOM 784 C C . ILE A 1 110 ? -7.043 2.923 -2.515 1.00 96.88 110 ILE A C 1
ATOM 786 O O . ILE A 1 110 ? -6.453 2.031 -1.905 1.00 96.88 110 ILE A O 1
ATOM 790 N N . LEU A 1 111 ? -6.990 3.033 -3.835 1.00 97.56 111 LEU A N 1
ATOM 791 C CA . LEU A 1 111 ? -6.054 2.300 -4.668 1.00 97.56 111 LEU A CA 1
ATOM 792 C C . LEU A 1 111 ? -4.906 3.236 -5.035 1.00 97.56 111 LEU A C 1
ATOM 794 O O . LEU A 1 111 ? -5.066 4.149 -5.841 1.00 97.56 111 LEU A O 1
ATOM 798 N N . LEU A 1 112 ? -3.748 2.989 -4.437 1.00 97.75 112 LEU A N 1
ATOM 799 C CA . LEU A 1 112 ? -2.488 3.586 -4.843 1.00 97.75 112 LEU A CA 1
ATOM 800 C C . LEU A 1 112 ? -1.969 2.840 -6.071 1.00 97.75 112 LEU A C 1
ATOM 802 O O . LEU A 1 112 ? -1.823 1.617 -6.030 1.00 97.75 112 LEU A O 1
ATOM 806 N N . VAL A 1 113 ? -1.653 3.572 -7.136 1.00 98.06 113 VAL A N 1
ATOM 807 C CA . VAL A 1 113 ? -1.039 3.051 -8.360 1.00 98.06 113 VAL A CA 1
ATOM 808 C C . VAL A 1 113 ? 0.289 3.763 -8.582 1.00 98.06 113 VAL A C 1
ATOM 810 O O . VAL A 1 113 ? 0.329 4.970 -8.816 1.00 98.06 113 VAL A O 1
ATOM 813 N N . ALA A 1 114 ? 1.384 3.011 -8.509 1.00 97.25 114 ALA A N 1
ATOM 814 C CA . ALA A 1 114 ? 2.716 3.530 -8.780 1.00 97.25 114 ALA A CA 1
ATOM 815 C C . ALA A 1 114 ? 2.953 3.601 -10.291 1.00 97.25 114 ALA A C 1
ATOM 817 O O . ALA A 1 114 ? 2.673 2.643 -11.019 1.00 97.25 114 ALA A O 1
ATOM 818 N N . THR A 1 115 ? 3.476 4.730 -10.759 1.00 94.69 115 THR A N 1
ATOM 819 C CA . THR A 1 115 ? 3.743 4.976 -12.177 1.00 94.69 115 THR A CA 1
ATOM 820 C C . THR A 1 115 ? 5.091 5.675 -12.362 1.00 94.69 115 THR A C 1
ATOM 822 O O . THR A 1 115 ? 5.464 6.550 -11.576 1.00 94.69 115 THR A O 1
ATOM 825 N N . PRO A 1 116 ? 5.859 5.324 -13.404 1.00 90.44 116 PRO A N 1
ATOM 826 C CA . PRO A 1 116 ? 7.138 5.969 -13.646 1.00 90.44 116 PRO A CA 1
ATOM 827 C C . PRO A 1 116 ? 6.927 7.413 -14.140 1.00 90.44 116 PRO A C 1
ATOM 829 O O . PRO A 1 116 ? 5.931 7.688 -14.814 1.00 90.44 116 PRO A O 1
ATOM 832 N N . PR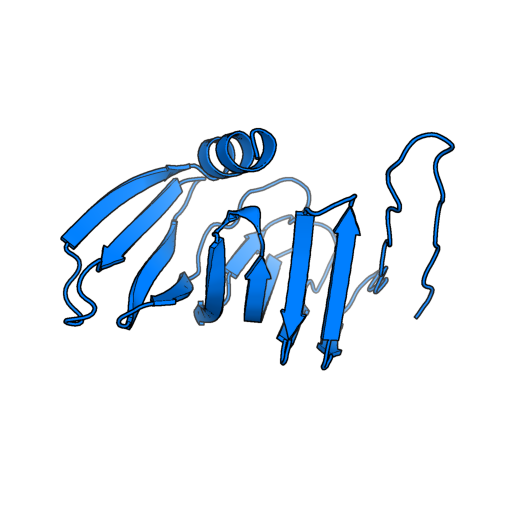O A 1 117 ? 7.885 8.326 -13.904 1.00 86.81 117 PRO A N 1
ATOM 833 C CA . PRO A 1 117 ? 9.185 8.090 -13.267 1.00 86.81 117 PRO A CA 1
ATOM 834 C C . PRO A 1 117 ? 9.176 8.141 -11.729 1.00 86.81 117 PRO A C 1
ATOM 836 O O . PRO A 1 117 ? 10.038 7.527 -11.119 1.00 86.81 117 PRO A O 1
ATOM 839 N N . ASN A 1 118 ? 8.235 8.853 -11.113 1.00 92.06 118 ASN A N 1
ATOM 840 C CA . ASN A 1 118 ? 8.142 9.067 -9.660 1.00 92.06 118 ASN A CA 1
ATOM 841 C C . ASN A 1 118 ? 6.721 9.501 -9.249 1.00 92.06 118 ASN A C 1
ATOM 843 O O . ASN A 1 118 ? 6.516 10.267 -8.303 1.00 92.06 118 ASN A O 1
ATOM 847 N N . SER A 1 119 ? 5.733 9.074 -10.031 1.00 95.56 119 SER A N 1
ATOM 848 C CA . SER A 1 119 ? 4.354 9.521 -9.915 1.00 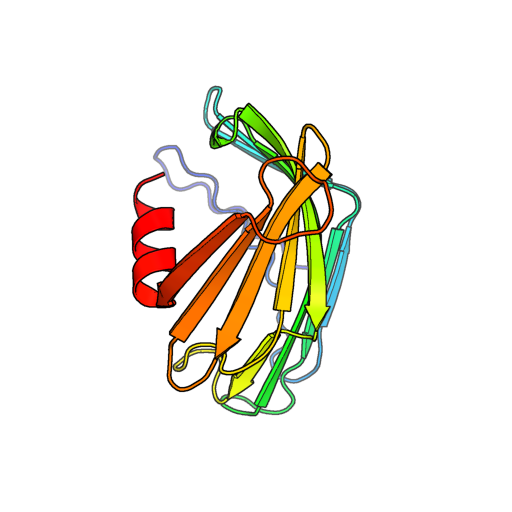95.56 119 SER A CA 1
ATOM 849 C C . SER A 1 119 ? 3.505 8.445 -9.266 1.00 95.56 119 SER A C 1
ATOM 851 O O . SER A 1 119 ? 3.685 7.245 -9.475 1.00 95.56 119 SER A O 1
ATOM 853 N N . VAL A 1 120 ? 2.532 8.891 -8.495 1.00 97.19 120 VAL A N 1
ATOM 854 C CA . VAL A 1 120 ? 1.558 8.029 -7.854 1.00 97.19 120 VAL A CA 1
ATOM 855 C C . VAL A 1 120 ? 0.178 8.569 -8.172 1.00 97.19 120 VAL A C 1
ATOM 857 O O . VAL A 1 120 ? -0.067 9.771 -8.118 1.00 97.19 120 VAL A O 1
ATOM 860 N N . GLU A 1 121 ? -0.737 7.677 -8.503 1.00 97.38 121 GLU A N 1
ATOM 861 C CA . GLU A 1 121 ? -2.147 8.010 -8.622 1.00 97.38 121 GLU A CA 1
ATOM 862 C C . GLU A 1 121 ? -2.901 7.365 -7.464 1.00 97.38 121 GLU A C 1
ATOM 864 O O . GLU A 1 121 ? -2.788 6.159 -7.241 1.00 97.38 121 GLU A O 1
ATOM 869 N N . LEU A 1 122 ? -3.664 8.162 -6.716 1.00 97.25 122 LEU A N 1
ATOM 870 C CA . LEU A 1 122 ? -4.605 7.651 -5.726 1.00 97.25 122 LEU A CA 1
ATOM 871 C C . LEU A 1 122 ? -6.005 7.664 -6.328 1.00 97.25 122 LEU A C 1
ATOM 873 O O . LEU A 1 122 ? -6.554 8.729 -6.611 1.00 97.25 122 LEU A O 1
ATOM 877 N N . GLN A 1 123 ? -6.591 6.487 -6.501 1.00 97.19 123 GLN A N 1
ATOM 878 C CA . GLN A 1 123 ? -7.992 6.336 -6.873 1.00 97.19 123 GLN A CA 1
ATOM 879 C C . GLN A 1 123 ? -8.789 6.063 -5.602 1.00 97.19 123 GLN A C 1
ATOM 881 O O . GLN A 1 123 ? -8.554 5.066 -4.922 1.00 97.19 123 GLN A O 1
ATOM 886 N N . VAL A 1 124 ? -9.693 6.968 -5.258 1.00 97.06 124 VAL A N 1
ATOM 887 C CA . VAL A 1 124 ? -10.469 6.935 -4.022 1.00 97.06 124 VAL A CA 1
ATOM 888 C C . VAL A 1 124 ? -11.914 6.609 -4.359 1.00 97.06 124 VAL A C 1
ATOM 890 O O . VAL A 1 124 ? -12.503 7.251 -5.221 1.00 97.06 124 VAL A O 1
ATOM 893 N N . ASP A 1 125 ? -12.461 5.631 -3.658 1.00 96.88 125 ASP A N 1
ATOM 894 C CA . ASP A 1 125 ? -13.868 5.237 -3.639 1.00 96.88 125 ASP A CA 1
ATOM 895 C C . ASP A 1 125 ? -14.338 5.438 -2.191 1.00 96.88 125 ASP A C 1
ATOM 897 O O . ASP A 1 125 ? -13.889 4.738 -1.283 1.00 96.88 125 ASP A O 1
ATOM 901 N N . LEU A 1 126 ? -15.122 6.481 -1.940 1.00 94.31 126 LEU A N 1
ATOM 902 C CA . LEU A 1 126 ? -15.534 6.893 -0.600 1.00 94.31 126 LEU A CA 1
ATOM 903 C C . LEU A 1 126 ? -16.792 6.165 -0.131 1.00 94.31 126 LEU A C 1
ATOM 905 O O . LEU A 1 126 ? -16.996 6.052 1.081 1.00 94.31 126 LEU A O 1
ATOM 909 N N . ASP A 1 127 ? -17.641 5.715 -1.053 1.00 94.12 127 ASP A N 1
ATOM 910 C CA . ASP A 1 127 ? -18.921 5.082 -0.733 1.00 94.12 127 ASP A CA 1
ATOM 911 C C . ASP A 1 127 ? -18.896 3.546 -0.820 1.00 94.12 127 ASP A C 1
ATOM 913 O O . ASP A 1 127 ? -19.816 2.885 -0.326 1.00 94.12 127 ASP A O 1
ATOM 917 N N . GLY A 1 128 ? -17.804 2.981 -1.338 1.00 92.50 128 GLY A N 1
ATOM 918 C CA . GLY A 1 128 ? -17.564 1.549 -1.423 1.00 92.50 128 GLY A CA 1
ATOM 919 C C . GLY A 1 128 ? -18.414 0.861 -2.487 1.00 92.50 128 GLY A C 1
ATOM 920 O O . GLY A 1 128 ? -18.658 -0.347 -2.372 1.00 92.50 128 GLY A O 1
ATOM 921 N N . ASP A 1 129 ? -18.908 1.596 -3.488 1.00 92.06 129 ASP A N 1
ATOM 922 C CA . ASP A 1 129 ? -19.731 1.046 -4.567 1.00 92.06 129 ASP A CA 1
ATOM 923 C C . ASP A 1 129 ? -18.905 0.330 -5.658 1.00 92.06 129 ASP A C 1
ATOM 925 O O . ASP A 1 129 ? -19.461 -0.375 -6.512 1.00 92.06 129 ASP A O 1
ATOM 929 N N . GLY A 1 130 ? -17.572 0.435 -5.580 1.00 86.69 130 GLY A N 1
ATOM 930 C CA . GLY A 1 130 ? -16.617 -0.163 -6.505 1.00 86.69 130 GLY A CA 1
ATOM 931 C C . GLY A 1 130 ? -16.263 0.721 -7.702 1.00 86.69 130 GLY A C 1
ATOM 932 O O . GLY A 1 130 ? -15.460 0.296 -8.541 1.00 86.69 130 GLY A O 1
ATOM 933 N N . ASN A 1 131 ? -16.823 1.925 -7.792 1.00 88.31 131 ASN A N 1
ATOM 934 C CA . ASN A 1 131 ? -16.473 2.958 -8.753 1.00 88.31 131 ASN A CA 1
ATOM 935 C C . ASN A 1 131 ? -15.574 3.999 -8.073 1.00 88.31 131 ASN A C 1
ATOM 937 O 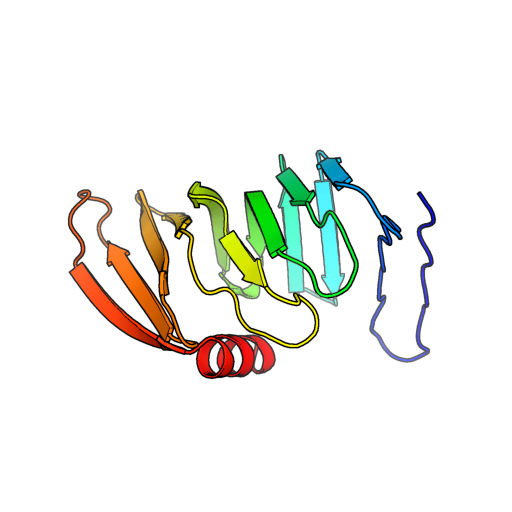O . ASN A 1 131 ? -15.774 4.385 -6.930 1.00 88.31 131 ASN A O 1
ATOM 941 N N . GLY A 1 132 ? -14.544 4.467 -8.778 1.00 90.12 132 GLY A N 1
ATOM 942 C CA . GLY A 1 132 ? -13.712 5.551 -8.258 1.00 90.12 132 GLY A CA 1
ATOM 943 C C . GLY A 1 132 ? -14.480 6.874 -8.251 1.00 90.12 132 GLY A C 1
ATOM 944 O O . GLY A 1 132 ? -14.964 7.303 -9.299 1.00 90.12 132 GLY A O 1
ATOM 945 N N . ASP A 1 133 ? -14.521 7.538 -7.101 1.00 94.19 133 ASP A N 1
ATOM 946 C CA . ASP A 1 133 ? -15.101 8.870 -6.923 1.00 94.19 133 ASP A CA 1
ATOM 947 C C . ASP A 1 133 ? -14.117 9.976 -7.301 1.00 94.19 133 ASP A C 1
ATOM 949 O O . ASP A 1 133 ? -14.465 10.963 -7.955 1.00 94.19 133 ASP A O 1
ATOM 953 N N . VAL A 1 134 ? -12.871 9.831 -6.846 1.00 95.88 134 VAL A N 1
ATOM 954 C CA . VAL A 1 134 ? -11.835 10.858 -6.968 1.00 95.88 134 VAL A CA 1
ATOM 955 C C . VAL A 1 134 ? -10.528 10.223 -7.412 1.00 95.88 134 VAL A C 1
ATOM 957 O O . VAL A 1 134 ? -10.121 9.174 -6.922 1.00 95.88 134 VAL A O 1
ATOM 960 N N . THR A 1 135 ? -9.832 10.896 -8.322 1.00 96.81 135 THR A N 1
ATOM 961 C CA . THR A 1 135 ? -8.462 10.554 -8.702 1.00 96.81 135 THR A CA 1
ATOM 962 C C . THR A 1 135 ? -7.541 11.705 -8.331 1.00 96.81 135 THR A C 1
ATOM 964 O O . THR A 1 135 ? -7.758 12.840 -8.758 1.00 96.81 135 THR A O 1
ATOM 967 N N . ILE A 1 136 ? -6.526 11.414 -7.522 1.00 96.81 136 ILE A N 1
ATOM 968 C CA . ILE A 1 136 ? -5.562 12.392 -7.022 1.00 96.81 136 ILE A CA 1
ATOM 969 C C . ILE A 1 136 ? -4.189 12.036 -7.602 1.00 96.81 136 ILE A C 1
ATOM 971 O O . ILE A 1 136 ? -3.573 11.068 -7.146 1.00 96.81 136 ILE A O 1
ATOM 975 N N . PRO A 1 137 ? -3.699 12.780 -8.609 1.00 96.50 137 PRO A N 1
ATOM 976 C CA . PRO A 1 137 ? -2.313 12.665 -9.031 1.00 96.50 137 PRO A CA 1
ATOM 977 C C . PRO A 1 137 ? -1.405 13.274 -7.957 1.00 96.50 137 PRO A C 1
ATOM 979 O O . PRO A 1 137 ? -1.651 14.383 -7.484 1.00 96.50 137 PRO A O 1
ATOM 982 N N . THR A 1 138 ? -0.363 12.545 -7.578 1.00 96.75 138 THR A N 1
ATOM 983 C CA . THR A 1 138 ? 0.626 12.934 -6.567 1.00 96.75 138 THR A CA 1
ATOM 984 C C . THR A 1 138 ? 1.987 12.326 -6.921 1.00 96.75 138 THR A C 1
ATOM 986 O O . THR A 1 138 ? 2.160 11.653 -7.941 1.00 96.75 138 THR A O 1
ATOM 989 N N . THR A 1 139 ? 2.984 12.559 -6.083 1.00 96.88 139 THR A N 1
ATOM 990 C CA . THR A 1 139 ? 4.309 11.937 -6.150 1.00 96.88 139 THR A CA 1
ATOM 991 C C . THR A 1 139 ? 4.620 11.188 -4.861 1.00 96.88 139 THR A C 1
ATOM 993 O O . THR A 1 139 ? 3.992 11.421 -3.825 1.00 96.88 139 THR A O 1
ATOM 996 N N . TRP A 1 140 ? 5.618 10.306 -4.904 1.00 94.31 140 TRP A N 1
ATOM 997 C CA . TRP A 1 140 ? 6.144 9.658 -3.699 1.00 94.31 140 TRP A CA 1
ATOM 998 C C . TRP A 1 140 ? 6.670 10.672 -2.684 1.00 94.31 140 TRP A C 1
ATOM 1000 O O . TRP A 1 140 ? 6.379 10.557 -1.497 1.00 94.31 140 TRP A O 1
ATOM 1010 N N . ALA A 1 141 ? 7.355 11.716 -3.159 1.00 94.38 141 ALA A N 1
ATOM 1011 C CA . ALA A 1 141 ? 7.852 12.800 -2.318 1.00 94.38 141 ALA A CA 1
ATOM 1012 C C . ALA A 1 141 ? 6.722 13.546 -1.585 1.00 94.38 141 ALA A C 1
ATOM 1014 O O . ALA A 1 141 ? 6.852 13.848 -0.402 1.00 94.38 141 ALA A O 1
ATOM 1015 N N . GLU A 1 142 ? 5.605 13.824 -2.262 1.00 94.88 142 GLU A N 1
ATOM 1016 C CA . GLU A 1 142 ? 4.436 14.458 -1.637 1.00 94.88 142 GLU A CA 1
ATOM 1017 C C . GLU A 1 142 ? 3.755 13.535 -0.620 1.00 94.88 142 GLU A C 1
ATOM 1019 O O . GLU A 1 142 ? 3.349 14.004 0.442 1.00 94.88 142 GLU A O 1
ATOM 1024 N N . LEU A 1 143 ? 3.670 12.229 -0.900 1.00 91.88 143 LEU A N 1
ATOM 1025 C CA . LEU A 1 143 ? 3.140 11.251 0.054 1.00 91.88 143 LEU A CA 1
ATOM 1026 C C . LEU A 1 143 ? 4.024 11.125 1.297 1.00 91.88 143 LEU A C 1
ATOM 1028 O O . LEU A 1 143 ? 3.500 11.108 2.409 1.00 91.88 143 LEU A O 1
ATOM 1032 N N . GLN A 1 144 ? 5.346 11.088 1.120 1.00 89.06 144 GLN A N 1
ATOM 1033 C CA . GLN A 1 144 ? 6.294 11.060 2.233 1.00 89.06 144 GLN A CA 1
ATOM 1034 C C . GLN A 1 144 ? 6.179 12.332 3.076 1.00 89.06 144 GLN A C 1
ATOM 1036 O O . GLN A 1 144 ? 6.033 12.256 4.291 1.00 89.06 144 GLN A O 1
ATOM 1041 N N . ALA A 1 145 ? 6.157 13.500 2.430 1.00 89.06 145 ALA A N 1
ATOM 1042 C CA . ALA A 1 145 ? 5.999 14.770 3.129 1.00 89.06 145 ALA A CA 1
ATOM 1043 C C . ALA A 1 145 ? 4.668 14.853 3.896 1.00 89.06 145 ALA A C 1
ATOM 1045 O O . ALA A 1 145 ? 4.621 15.451 4.966 1.00 89.06 145 ALA A O 1
ATOM 1046 N N . ALA A 1 146 ? 3.591 14.258 3.373 1.00 84.38 146 ALA A N 1
ATOM 1047 C CA . ALA A 1 146 ? 2.313 14.182 4.074 1.00 84.38 146 ALA A CA 1
ATOM 1048 C C . ALA A 1 146 ? 2.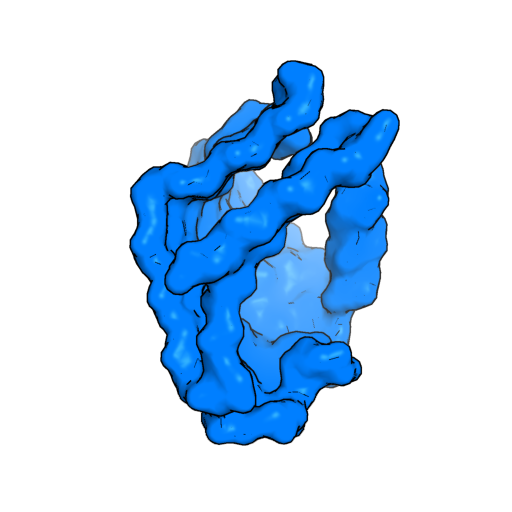360 13.235 5.287 1.00 84.38 146 ALA A C 1
ATOM 1050 O O . ALA A 1 146 ? 1.711 13.519 6.292 1.00 84.38 146 ALA A O 1
ATOM 1051 N N . ALA A 1 147 ? 3.123 12.141 5.205 1.00 76.81 147 ALA A N 1
ATOM 1052 C CA . ALA A 1 147 ? 3.304 11.199 6.307 1.00 76.81 147 ALA A CA 1
ATOM 1053 C C . ALA A 1 147 ? 4.138 11.789 7.456 1.00 76.81 147 ALA A C 1
ATOM 1055 O O . ALA A 1 147 ? 3.819 11.538 8.611 1.00 76.81 147 ALA A O 1
ATOM 1056 N N . ASP A 1 148 ? 5.144 12.616 7.155 1.00 75.88 148 ASP A N 1
ATOM 1057 C CA . ASP A 1 148 ? 6.041 13.221 8.156 1.00 75.88 148 ASP A CA 1
ATOM 1058 C C . ASP A 1 148 ? 5.370 14.307 9.030 1.00 75.88 148 ASP A C 1
ATOM 1060 O O . ASP A 1 148 ? 5.969 14.800 9.987 1.00 75.88 148 ASP A O 1
ATOM 1064 N N . ILE A 1 149 ? 4.155 14.739 8.675 1.00 65.31 149 ILE A N 1
ATOM 1065 C CA . ILE A 1 149 ? 3.396 15.780 9.394 1.00 65.31 149 ILE A CA 1
ATOM 1066 C C . ILE A 1 149 ? 2.415 15.163 10.415 1.00 65.31 149 ILE A C 1
ATOM 1068 O O . ILE A 1 149 ? 1.827 15.898 11.215 1.00 65.31 149 ILE A O 1
ATOM 1072 N N . LEU A 1 150 ? 2.233 13.838 10.389 1.00 55.34 150 LEU A N 1
ATOM 1073 C CA . LEU A 1 150 ? 1.395 13.075 11.322 1.00 55.34 150 LEU A CA 1
ATOM 1074 C C . LEU A 1 150 ? 2.208 12.583 12.523 1.00 55.34 150 LEU A C 1
ATOM 1076 O O . LEU A 1 150 ? 1.612 12.568 13.622 1.00 55.34 150 LEU A O 1
#

pLDDT: mean 82.17, std 18.71, range [37.69, 98.19]